Protein AF-A0A1Y3NBN4-F1 (afdb_monomer_lite)

Secondary structure (DSSP, 8-state):
-----------HHHHHHHHHHHHHHHHHHHHTGGGT---S-HHHHSTTSHHHHHHHHHHHS---TTPPPTTSHHHHHHHHHHHHHHHHHHS-----TTT--HHHHHTT-HHHHHHHHHHHHHHS--SSPPPTT-EEEEEEEEEETTEEEEEEEEEE----GGGGTT---

Structure (mmCIF, N/CA/C/O backbone):
data_AF-A0A1Y3NBN4-F1
#
_entry.id   AF-A0A1Y3NBN4-F1
#
loop_
_atom_site.group_PDB
_atom_site.id
_atom_site.type_symbol
_atom_site.label_atom_id
_atom_site.label_alt_id
_at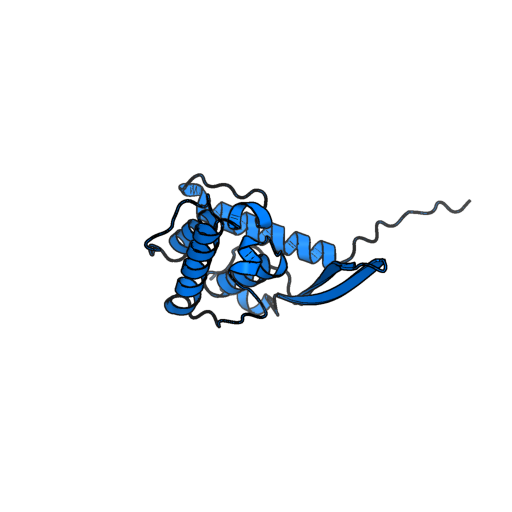om_site.label_comp_id
_atom_site.label_asym_id
_atom_site.label_entity_id
_atom_site.label_seq_id
_atom_site.pdbx_PDB_ins_code
_atom_site.Cartn_x
_atom_site.Cartn_y
_atom_site.Cartn_z
_atom_site.occupancy
_atom_site.B_iso_or_equiv
_atom_site.auth_seq_id
_atom_site.auth_comp_id
_atom_site.auth_asym_id
_atom_site.auth_atom_id
_atom_site.pdbx_PDB_model_num
ATOM 1 N N . MET A 1 1 ? -7.151 -43.659 -29.907 1.00 35.72 1 MET A N 1
ATOM 2 C CA . MET A 1 1 ? -7.583 -42.249 -29.974 1.00 35.72 1 MET A CA 1
ATOM 3 C C . MET A 1 1 ? -7.405 -41.701 -28.578 1.00 35.72 1 MET A C 1
ATOM 5 O O . MET A 1 1 ? -8.195 -42.037 -27.709 1.00 35.72 1 MET A O 1
ATOM 9 N N . ASP A 1 2 ? -6.292 -41.017 -28.342 1.00 34.38 2 ASP A N 1
ATOM 10 C CA . ASP A 1 2 ? -5.956 -40.499 -27.020 1.00 34.38 2 ASP A CA 1
ATOM 11 C C . ASP A 1 2 ? -6.606 -39.120 -26.876 1.00 34.38 2 ASP A C 1
ATOM 13 O O . ASP A 1 2 ? -6.303 -38.189 -27.628 1.00 34.38 2 ASP A O 1
ATOM 17 N N . LEU A 1 3 ? -7.603 -39.026 -25.998 1.00 38.62 3 LEU A N 1
ATOM 18 C CA . LEU A 1 3 ? -8.296 -37.781 -25.696 1.00 38.62 3 LEU A CA 1
ATOM 19 C C . LEU A 1 3 ? -7.370 -36.956 -24.808 1.00 38.62 3 LEU A C 1
ATOM 21 O O . LEU A 1 3 ? -7.358 -37.108 -23.590 1.00 38.62 3 LEU A O 1
ATOM 25 N N . GLY A 1 4 ? -6.583 -36.088 -25.444 1.00 37.00 4 GLY A N 1
ATOM 26 C CA . GLY A 1 4 ? -5.741 -35.106 -24.776 1.00 37.00 4 GLY A CA 1
ATOM 27 C C . GLY A 1 4 ? -6.574 -34.201 -23.874 1.00 37.00 4 GLY A C 1
ATOM 28 O O . GLY A 1 4 ? -7.103 -33.177 -24.311 1.00 37.00 4 GLY A O 1
ATOM 29 N N . VAL A 1 5 ? -6.660 -34.566 -22.596 1.00 44.66 5 VAL A N 1
ATOM 30 C CA . VAL A 1 5 ? -7.067 -33.663 -21.526 1.00 44.66 5 VAL A CA 1
ATOM 31 C C . VAL A 1 5 ? -6.014 -32.560 -21.495 1.00 44.66 5 VAL A C 1
ATOM 33 O O . VAL A 1 5 ? -4.901 -32.754 -21.005 1.00 44.66 5 VAL A O 1
ATOM 36 N N . LYS A 1 6 ? -6.342 -31.398 -22.070 1.00 42.72 6 LYS A N 1
ATOM 37 C CA . LYS A 1 6 ? -5.593 -30.157 -21.858 1.00 42.72 6 LYS A CA 1
ATOM 38 C C . LYS A 1 6 ? -5.709 -29.818 -20.375 1.00 42.72 6 LYS A C 1
ATOM 40 O O . LYS A 1 6 ? -6.620 -29.108 -19.966 1.00 42.72 6 LYS A O 1
ATOM 45 N N . GLY A 1 7 ? -4.816 -30.382 -19.567 1.00 38.03 7 GLY A N 1
ATOM 46 C CA . GLY A 1 7 ? -4.660 -29.999 -18.177 1.00 38.03 7 GLY A CA 1
ATOM 47 C C . GLY A 1 7 ? -4.309 -28.520 -18.140 1.00 38.03 7 GLY A C 1
ATOM 48 O O . GLY A 1 7 ? -3.238 -28.123 -18.602 1.00 38.03 7 GLY A O 1
ATOM 49 N N . THR A 1 8 ? -5.228 -27.701 -17.640 1.00 42.31 8 THR A N 1
ATOM 50 C CA . THR A 1 8 ? -4.999 -26.290 -17.343 1.00 42.31 8 THR A CA 1
ATOM 51 C C . THR A 1 8 ? -3.924 -26.231 -16.264 1.00 42.31 8 THR A C 1
ATOM 53 O O . THR A 1 8 ? -4.205 -26.325 -15.072 1.00 42.31 8 THR A O 1
ATOM 56 N N . ARG A 1 9 ? -2.657 -26.178 -16.677 1.00 43.97 9 ARG A N 1
ATOM 57 C CA . ARG A 1 9 ? -1.506 -26.066 -15.783 1.00 43.97 9 ARG A CA 1
ATOM 58 C C . ARG A 1 9 ? -1.416 -24.613 -15.325 1.00 43.97 9 ARG A C 1
ATOM 60 O O . ARG A 1 9 ? -0.508 -23.896 -15.726 1.00 43.97 9 ARG A O 1
ATOM 67 N N . THR A 1 10 ? -2.404 -24.162 -14.553 1.00 51.12 10 THR A N 1
ATOM 68 C CA . THR A 1 10 ? -2.359 -22.857 -13.891 1.00 51.12 10 THR A CA 1
ATOM 69 C C . THR A 1 10 ? -1.089 -22.832 -13.051 1.00 51.12 10 THR A C 1
ATOM 71 O O . THR A 1 10 ? -0.873 -23.710 -12.213 1.00 51.12 10 THR A O 1
ATOM 74 N N . ASN A 1 11 ? -0.197 -21.890 -13.342 1.00 76.00 11 ASN A N 1
ATOM 75 C CA . ASN A 1 11 ? 1.086 -21.786 -12.670 1.00 76.00 11 ASN A CA 1
ATOM 76 C C . ASN A 1 11 ? 0.824 -21.531 -11.178 1.00 76.00 11 ASN A C 1
ATOM 78 O O . ASN A 1 11 ? 0.133 -20.577 -10.831 1.00 76.00 11 ASN A O 1
ATOM 82 N N . ILE A 1 12 ? 1.354 -22.377 -10.288 1.00 75.88 12 ILE A N 1
ATOM 83 C CA . ILE A 1 12 ? 1.135 -22.270 -8.832 1.00 75.88 12 ILE A CA 1
ATOM 84 C C . ILE A 1 12 ? 1.452 -20.851 -8.333 1.00 75.88 12 ILE A C 1
ATOM 86 O O . ILE A 1 12 ? 0.741 -20.329 -7.477 1.00 75.88 12 ILE A O 1
ATOM 90 N N . LYS A 1 13 ? 2.453 -20.190 -8.930 1.00 77.00 13 LYS A N 1
ATOM 91 C CA . LYS A 1 13 ? 2.819 -18.807 -8.605 1.00 77.00 13 LYS A CA 1
ATOM 92 C C . LYS A 1 13 ? 1.739 -17.795 -8.993 1.00 77.00 13 LYS A C 1
ATOM 94 O O . LYS A 1 13 ? 1.479 -16.871 -8.233 1.00 77.00 13 LYS A O 1
ATOM 99 N N . GLU A 1 14 ? 1.090 -17.972 -10.143 1.00 78.00 14 GLU A N 1
ATOM 100 C CA . GLU A 1 14 ? -0.031 -17.121 -10.574 1.00 78.00 14 GLU A CA 1
ATOM 101 C C . GLU A 1 14 ? -1.245 -17.312 -9.662 1.00 78.00 14 GLU A C 1
ATOM 103 O O . GLU A 1 14 ? -1.897 -16.339 -9.290 1.00 78.00 14 GLU A O 1
ATOM 108 N N . TYR A 1 15 ? -1.514 -18.553 -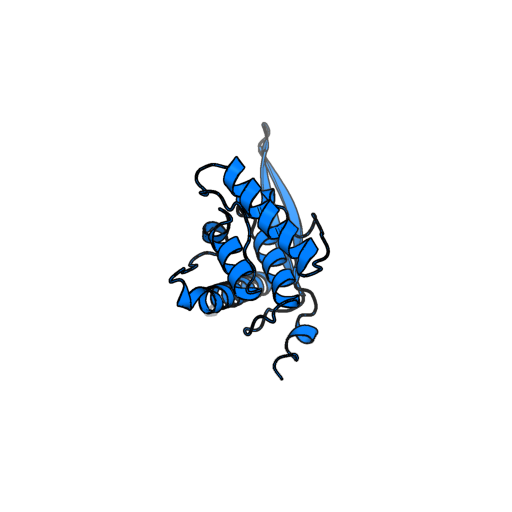9.243 1.00 85.19 15 TYR A N 1
ATOM 109 C CA . TYR A 1 15 ? -2.581 -18.841 -8.286 1.00 85.19 15 TYR A CA 1
ATOM 110 C C . TYR A 1 15 ? -2.315 -18.192 -6.924 1.00 85.19 15 TYR A C 1
ATOM 112 O O . TYR A 1 15 ? -3.203 -17.554 -6.364 1.00 85.19 15 TYR A O 1
ATOM 120 N N . GLN A 1 16 ? -1.092 -18.319 -6.405 1.00 87.12 16 GLN A N 1
ATOM 121 C CA . GLN A 1 16 ? -0.688 -17.702 -5.142 1.00 87.12 16 GLN A CA 1
ATOM 122 C C . GLN A 1 16 ? -0.770 -16.177 -5.204 1.00 87.12 16 GLN A C 1
ATOM 124 O O . GLN A 1 16 ? -1.332 -15.567 -4.303 1.00 87.12 16 GLN A O 1
ATOM 129 N N . LEU A 1 17 ? -0.290 -15.570 -6.291 1.00 88.31 17 LEU A N 1
ATOM 130 C CA . LEU A 1 17 ? -0.400 -14.131 -6.519 1.00 88.31 17 LEU A CA 1
ATOM 131 C C . LEU A 1 17 ? -1.862 -13.670 -6.520 1.00 88.31 17 LEU A C 1
ATOM 133 O O . LEU A 1 17 ? -2.216 -12.704 -5.843 1.00 88.31 17 LEU A O 1
ATOM 137 N N . HIS A 1 18 ? -2.718 -14.377 -7.260 1.00 89.81 18 HIS A N 1
ATOM 138 C CA . HIS A 1 18 ? -4.144 -14.081 -7.304 1.00 89.81 18 HIS A CA 1
ATOM 139 C C . HIS A 1 18 ? -4.795 -14.230 -5.923 1.00 89.81 18 HIS A C 1
ATOM 141 O O . HIS A 1 18 ? -5.589 -13.379 -5.524 1.00 89.81 18 HIS A O 1
ATOM 147 N N . ALA A 1 19 ? -4.434 -15.271 -5.171 1.00 90.00 19 ALA A N 1
ATOM 148 C CA . ALA A 1 19 ? -4.920 -15.485 -3.815 1.00 90.00 19 ALA A CA 1
ATOM 149 C C . ALA A 1 19 ? -4.483 -14.357 -2.864 1.00 90.00 19 ALA A C 1
ATOM 151 O O . ALA A 1 19 ? -5.339 -13.807 -2.175 1.00 90.00 19 ALA A O 1
ATOM 152 N N . SER A 1 20 ? -3.209 -13.941 -2.883 1.00 91.75 20 SER A N 1
ATOM 153 C CA . SER A 1 20 ? -2.716 -12.797 -2.100 1.00 91.75 20 SER A CA 1
ATOM 154 C C . SER A 1 20 ? -3.481 -11.518 -2.436 1.00 91.75 20 SER A C 1
ATOM 156 O O . SER A 1 20 ? -4.003 -10.855 -1.543 1.00 91.75 20 SER A O 1
ATOM 158 N N . SER A 1 21 ? -3.617 -11.198 -3.727 1.00 93.88 21 SER A N 1
ATOM 159 C CA . SER A 1 21 ? -4.364 -10.021 -4.180 1.00 93.88 21 SER A CA 1
ATOM 160 C C . SER A 1 21 ? -5.823 -10.057 -3.716 1.00 93.88 21 SER A C 1
ATOM 162 O O . SER A 1 21 ? -6.338 -9.056 -3.217 1.00 93.88 21 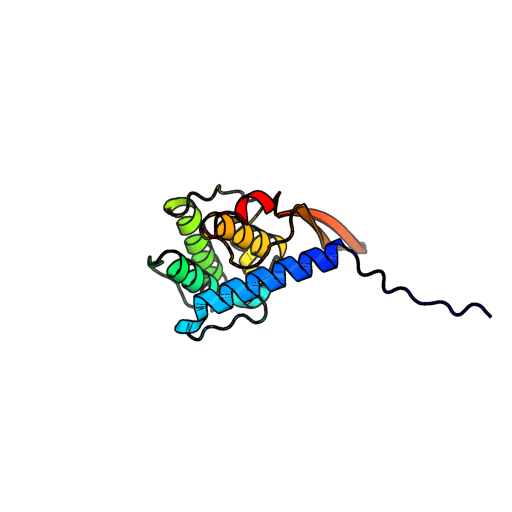SER A O 1
ATOM 164 N N . LYS A 1 22 ? -6.481 -11.217 -3.807 1.00 93.94 22 LYS A N 1
ATOM 165 C CA . LYS A 1 22 ? -7.872 -11.394 -3.381 1.00 93.94 22 LYS A CA 1
ATOM 166 C C . LYS A 1 22 ? -8.044 -11.216 -1.872 1.00 93.94 22 LYS A C 1
ATOM 168 O O . LYS A 1 22 ? -8.957 -10.498 -1.467 1.00 93.94 22 LYS A O 1
ATOM 173 N N . SER A 1 23 ? -7.191 -11.840 -1.058 1.00 93.94 23 SER A N 1
ATOM 174 C CA . SER A 1 23 ? -7.242 -11.713 0.405 1.00 93.94 23 SER A CA 1
ATOM 175 C C . SER A 1 23 ? -7.031 -10.262 0.836 1.00 93.94 23 SER A C 1
ATOM 177 O O . SER A 1 23 ? -7.839 -9.728 1.591 1.00 93.94 23 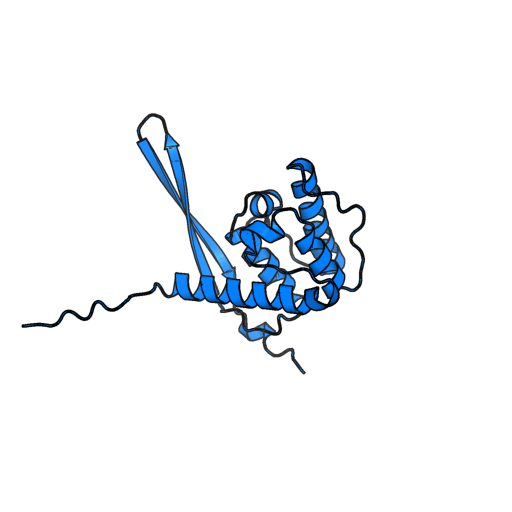SER A O 1
ATOM 179 N N . LEU A 1 24 ? -6.022 -9.583 0.283 1.00 95.88 24 LEU A N 1
ATOM 180 C CA . LEU A 1 24 ? -5.733 -8.184 0.610 1.00 95.88 24 LEU A CA 1
ATOM 181 C C . LEU A 1 24 ? -6.844 -7.233 0.140 1.00 95.88 24 LEU A C 1
ATOM 183 O O . LEU A 1 24 ? -7.257 -6.354 0.889 1.00 95.88 24 LEU A O 1
ATOM 187 N N . THR A 1 25 ? -7.396 -7.441 -1.060 1.00 97.06 25 THR A N 1
ATOM 188 C CA . THR A 1 25 ? -8.547 -6.657 -1.551 1.00 97.06 25 THR A CA 1
ATOM 189 C C . THR A 1 25 ? -9.751 -6.800 -0.620 1.00 97.06 25 THR A C 1
ATOM 191 O O . THR A 1 25 ? -10.409 -5.817 -0.279 1.00 97.06 25 THR A O 1
ATOM 194 N N . ALA A 1 26 ? -10.054 -8.028 -0.197 1.00 95.88 26 ALA A N 1
ATOM 195 C CA . ALA A 1 26 ? -11.169 -8.287 0.702 1.00 95.88 26 ALA A CA 1
ATOM 196 C C . ALA A 1 26 ? -10.935 -7.683 2.094 1.00 95.88 26 ALA A C 1
ATOM 198 O O . ALA A 1 26 ? -11.870 -7.117 2.656 1.00 95.88 26 ALA A O 1
ATOM 199 N N . TRP A 1 27 ? -9.704 -7.727 2.610 1.00 95.88 27 TRP A N 1
ATOM 200 C CA . TRP A 1 27 ? -9.345 -7.076 3.869 1.00 95.88 27 TRP A CA 1
ATOM 201 C C . TRP A 1 27 ? -9.564 -5.562 3.816 1.00 95.88 27 TRP A C 1
ATOM 203 O O . TRP A 1 27 ? -10.276 -5.025 4.661 1.00 95.88 27 TRP A O 1
ATOM 213 N N . ILE A 1 28 ? -9.059 -4.883 2.780 1.00 97.25 28 ILE A N 1
ATOM 214 C CA . ILE A 1 28 ? -9.261 -3.436 2.609 1.00 97.25 28 ILE A CA 1
ATOM 215 C C . ILE A 1 28 ? -10.754 -3.095 2.546 1.00 97.25 28 ILE A C 1
ATOM 217 O O . ILE A 1 28 ? -11.207 -2.181 3.231 1.00 97.25 28 ILE A O 1
ATOM 221 N N . ASN A 1 29 ? -11.537 -3.855 1.776 1.00 97.44 29 ASN A N 1
ATOM 222 C CA . ASN A 1 29 ? -12.980 -3.635 1.661 1.00 97.44 29 ASN A CA 1
ATOM 223 C C . ASN A 1 29 ? -13.738 -3.859 2.977 1.00 97.44 29 ASN A C 1
ATOM 225 O O . ASN A 1 29 ? -14.686 -3.130 3.259 1.00 97.44 29 ASN A O 1
ATOM 229 N N . GLN A 1 30 ? -13.343 -4.846 3.786 1.00 95.56 30 GLN A N 1
ATOM 230 C CA . GLN A 1 30 ? -13.937 -5.068 5.109 1.00 95.56 30 GLN A CA 1
ATOM 231 C C . GLN A 1 30 ? -13.624 -3.906 6.053 1.00 95.56 30 GLN A C 1
ATOM 233 O O . GLN A 1 30 ? -14.523 -3.397 6.721 1.00 95.56 30 GLN A O 1
ATOM 238 N N . THR A 1 31 ? -12.374 -3.445 6.056 1.00 96.06 31 THR A N 1
ATOM 239 C CA . THR A 1 31 ? -11.939 -2.302 6.863 1.00 96.06 31 THR A CA 1
ATOM 240 C C . THR A 1 31 ? -12.675 -1.025 6.462 1.00 96.06 31 THR A C 1
ATOM 242 O O . THR A 1 31 ? -13.156 -0.294 7.325 1.00 96.06 31 THR A O 1
ATOM 245 N N . LEU A 1 32 ? -12.831 -0.778 5.159 1.00 96.81 32 LEU A N 1
ATOM 246 C CA . LEU A 1 32 ? -13.414 0.453 4.621 1.00 96.81 32 LEU A CA 1
ATOM 247 C C . LEU A 1 32 ? -14.942 0.431 4.439 1.00 96.81 32 LEU A C 1
ATOM 249 O O . LEU A 1 32 ? -15.529 1.373 3.892 1.00 96.81 32 LEU A O 1
ATOM 253 N N . GLN A 1 33 ? -15.613 -0.626 4.905 1.00 94.88 33 GLN A N 1
ATOM 254 C CA . GLN A 1 33 ? -17.043 -0.830 4.674 1.00 94.88 33 GLN A CA 1
ATOM 255 C C . GLN A 1 33 ? -17.896 0.344 5.187 1.00 94.88 33 GLN A C 1
ATOM 257 O O . GLN A 1 33 ? -18.871 0.732 4.541 1.00 94.88 33 GLN A O 1
ATOM 262 N N . LYS A 1 34 ? -17.530 0.929 6.336 1.00 94.38 34 LYS A N 1
ATOM 263 C CA . LYS A 1 34 ? -18.278 2.033 6.966 1.00 94.38 34 LYS A CA 1
ATOM 264 C C . LYS A 1 34 ? -18.111 3.366 6.234 1.00 94.38 34 LYS A C 1
ATOM 266 O O . LYS A 1 34 ? -18.968 4.233 6.362 1.00 94.38 34 LYS A O 1
ATOM 271 N N . GLN A 1 35 ? -17.029 3.532 5.476 1.00 95.00 35 GLN A N 1
ATOM 272 C CA . GLN A 1 35 ? -16.740 4.728 4.685 1.00 95.00 35 GLN A CA 1
ATOM 273 C C . GLN A 1 35 ? -17.332 4.650 3.270 1.00 95.00 35 GLN A C 1
ATOM 275 O O . GLN A 1 35 ? -17.185 5.596 2.501 1.00 95.00 35 GLN A O 1
ATOM 280 N N . HIS A 1 36 ? -17.994 3.541 2.913 1.00 94.06 36 HIS A N 1
ATOM 281 C CA . HIS A 1 36 ? -18.536 3.287 1.573 1.00 94.06 36 HIS A CA 1
ATOM 282 C C . HIS A 1 36 ? -17.486 3.374 0.448 1.00 94.06 36 HIS A C 1
ATOM 284 O O . HIS A 1 36 ? -17.825 3.641 -0.706 1.00 94.06 36 HIS A O 1
ATOM 290 N N . LEU A 1 37 ? -16.214 3.124 0.772 1.00 95.94 37 LEU A N 1
ATOM 291 C CA . LEU A 1 37 ? -15.143 2.990 -0.210 1.00 95.94 37 LEU A CA 1
ATOM 292 C C . LEU A 1 37 ? -15.040 1.525 -0.636 1.00 95.94 37 LEU A C 1
ATOM 294 O O . LEU A 1 37 ? -15.061 0.625 0.202 1.00 95.94 37 LEU A O 1
ATOM 298 N N . VAL A 1 38 ? -14.937 1.290 -1.945 1.00 95.56 38 VAL A N 1
ATOM 299 C CA . VAL A 1 38 ? -14.860 -0.056 -2.521 1.00 95.56 38 VAL A CA 1
ATOM 300 C C . VAL A 1 38 ? -13.665 -0.140 -3.455 1.00 95.56 38 VAL A C 1
ATOM 302 O O . VAL A 1 38 ? -13.602 0.570 -4.457 1.00 95.56 38 VAL A O 1
ATOM 305 N N . VAL A 1 39 ? -12.761 -1.062 -3.145 1.00 97.69 39 VAL A N 1
ATOM 306 C CA . VAL A 1 39 ? -11.634 -1.457 -3.982 1.00 97.69 39 VAL A CA 1
ATOM 307 C C . VAL A 1 39 ? -12.042 -2.639 -4.851 1.00 97.69 39 VAL A C 1
ATOM 309 O O . VAL A 1 39 ? -12.469 -3.686 -4.357 1.00 97.69 39 VAL A O 1
ATOM 312 N N . ARG A 1 40 ? -11.908 -2.464 -6.162 1.00 95.81 40 ARG A N 1
ATOM 313 C CA . ARG A 1 40 ? -12.120 -3.497 -7.183 1.00 95.81 40 ARG A CA 1
ATOM 314 C C . ARG A 1 40 ? -10.799 -4.010 -7.731 1.00 95.81 40 ARG A C 1
ATOM 316 O O . ARG A 1 40 ? -10.686 -5.201 -8.004 1.00 95.81 40 ARG A O 1
ATOM 323 N N . ASP A 1 41 ? -9.824 -3.122 -7.865 1.00 96.00 41 ASP A N 1
ATOM 324 C CA . ASP A 1 41 ? -8.480 -3.446 -8.308 1.00 96.00 41 ASP A CA 1
ATOM 325 C C . ASP A 1 41 ? -7.469 -2.674 -7.458 1.00 96.00 41 ASP A C 1
ATOM 327 O O . ASP A 1 41 ? -7.254 -1.480 -7.658 1.00 96.00 41 ASP A O 1
ATOM 331 N N . ILE A 1 42 ? -6.825 -3.368 -6.516 1.00 96.56 42 ILE A N 1
ATOM 332 C CA . ILE A 1 42 ? -5.828 -2.773 -5.611 1.00 96.56 42 ILE A CA 1
ATOM 333 C C . ILE A 1 42 ? -4.689 -2.073 -6.358 1.00 96.56 42 ILE A C 1
ATOM 335 O O . ILE A 1 42 ? -4.115 -1.125 -5.830 1.00 96.56 42 ILE A O 1
ATOM 339 N N . VAL A 1 43 ? -4.364 -2.506 -7.579 1.00 96.44 43 VAL A N 1
ATOM 340 C CA . VAL A 1 43 ? -3.274 -1.921 -8.358 1.00 96.44 43 VAL A CA 1
ATOM 341 C C . VAL A 1 43 ? -3.650 -0.527 -8.852 1.00 96.44 43 VAL A C 1
ATOM 343 O O . VAL A 1 43 ? -2.810 0.367 -8.877 1.00 96.44 43 VAL A O 1
ATOM 346 N N . PHE A 1 44 ? -4.912 -0.313 -9.221 1.00 97.19 44 PHE A N 1
ATOM 347 C CA . PHE A 1 44 ? -5.385 0.970 -9.740 1.00 97.19 44 PHE A CA 1
ATOM 348 C C . PHE A 1 44 ? -5.977 1.860 -8.651 1.00 97.19 44 PHE A C 1
ATOM 350 O O . PHE A 1 44 ? -5.681 3.053 -8.621 1.00 97.19 44 PHE A O 1
ATOM 357 N N . ASP A 1 45 ? -6.781 1.285 -7.763 1.00 98.19 45 ASP A N 1
ATOM 358 C CA . ASP A 1 45 ? -7.567 2.018 -6.773 1.00 98.19 45 ASP A CA 1
ATOM 359 C C . ASP A 1 45 ? -6.695 2.570 -5.631 1.00 98.19 45 ASP A C 1
ATOM 361 O O . ASP A 1 45 ? -7.061 3.559 -5.005 1.00 98.19 45 ASP A O 1
ATOM 365 N N . LEU A 1 46 ? -5.523 1.977 -5.364 1.00 98.25 46 LEU A N 1
ATOM 366 C CA . LEU A 1 46 ? -4.596 2.473 -4.334 1.00 98.25 46 LEU A CA 1
ATOM 367 C C . LEU A 1 46 ? -3.545 3.451 -4.873 1.00 98.25 46 LEU A C 1
ATOM 369 O O . LEU A 1 46 ? -2.902 4.147 -4.088 1.00 98.25 46 LEU A O 1
ATOM 373 N N . ALA A 1 47 ? -3.363 3.523 -6.194 1.00 97.88 47 ALA A N 1
ATOM 374 C CA . ALA A 1 47 ? -2.241 4.225 -6.821 1.00 97.88 47 ALA A CA 1
ATOM 375 C C . ALA A 1 47 ? -2.265 5.752 -6.631 1.00 97.88 47 ALA A C 1
ATOM 377 O O . ALA A 1 47 ? -1.253 6.416 -6.848 1.00 97.88 47 ALA A O 1
ATOM 378 N N . ASP A 1 48 ? -3.404 6.335 -6.248 1.00 97.31 48 ASP A N 1
ATOM 379 C CA . ASP A 1 48 ? -3.517 7.770 -5.971 1.00 97.31 48 ASP A CA 1
ATOM 380 C C . ASP A 1 48 ? -3.262 8.150 -4.497 1.00 97.31 48 ASP A C 1
ATOM 382 O O . ASP A 1 48 ? -3.139 9.333 -4.157 1.00 97.31 48 ASP A O 1
ATOM 386 N N . GLY A 1 49 ? -3.157 7.135 -3.635 1.00 98.00 49 GLY A N 1
ATOM 387 C CA . GLY A 1 49 ? -2.895 7.234 -2.206 1.00 98.00 49 GLY A CA 1
ATOM 388 C C . GLY A 1 49 ? -4.069 7.653 -1.328 1.00 98.00 49 GLY A C 1
ATOM 389 O O . GLY A 1 49 ? -3.910 7.647 -0.113 1.00 98.00 49 GLY A O 1
ATOM 390 N N . GLN A 1 50 ? -5.242 7.974 -1.877 1.00 98.25 50 GLN A N 1
ATOM 391 C CA . GLN A 1 50 ? -6.381 8.418 -1.064 1.00 98.25 50 GLN A CA 1
ATOM 392 C C . GLN A 1 50 ? -7.061 7.244 -0.356 1.00 98.25 50 GLN A C 1
ATOM 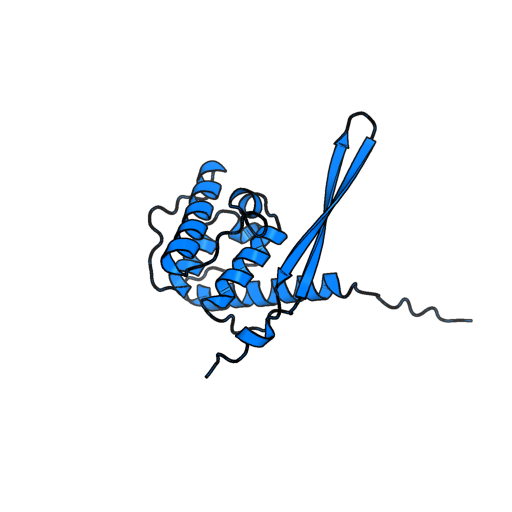394 O O . GLN A 1 50 ? -7.288 7.292 0.852 1.00 98.25 50 GLN A O 1
ATOM 399 N N . ILE A 1 51 ? -7.340 6.161 -1.089 1.00 98.19 51 ILE A N 1
ATOM 400 C CA . ILE A 1 51 ? -7.926 4.948 -0.497 1.00 98.19 51 ILE A CA 1
ATOM 401 C C . ILE A 1 51 ? -6.927 4.281 0.454 1.00 98.19 51 ILE A C 1
ATOM 403 O O . ILE A 1 51 ? -7.316 3.834 1.530 1.00 98.19 51 ILE A O 1
ATOM 407 N N . LEU A 1 52 ? -5.638 4.265 0.094 1.00 98.38 52 LEU A N 1
ATOM 408 C CA . LEU A 1 52 ? -4.587 3.735 0.962 1.00 98.38 52 LEU A CA 1
ATOM 409 C C . LEU A 1 52 ? -4.485 4.521 2.275 1.00 98.38 52 LEU A C 1
ATOM 411 O O . LEU A 1 52 ? -4.391 3.912 3.338 1.00 98.38 52 LEU A O 1
ATOM 415 N N . ALA A 1 53 ? -4.562 5.854 2.216 1.00 98.38 53 ALA A N 1
ATOM 416 C CA . ALA A 1 53 ? -4.586 6.679 3.415 1.00 98.38 53 ALA A CA 1
ATOM 417 C C . ALA A 1 53 ? -5.810 6.361 4.280 1.00 98.38 53 ALA A C 1
ATOM 419 O O . ALA A 1 53 ? -5.649 6.025 5.447 1.00 98.38 53 ALA A O 1
ATOM 420 N N . ALA A 1 54 ? -7.018 6.366 3.704 1.00 98.12 54 ALA A N 1
ATOM 421 C CA . ALA A 1 54 ? -8.245 6.041 4.436 1.00 98.12 54 ALA A CA 1
ATOM 422 C C . ALA A 1 54 ? -8.189 4.651 5.092 1.00 98.12 54 ALA A C 1
ATOM 424 O O . ALA A 1 54 ? -8.701 4.454 6.196 1.00 98.12 54 ALA A O 1
ATOM 425 N N . PHE A 1 55 ? -7.563 3.687 4.416 1.00 98.00 55 PHE A N 1
ATOM 426 C CA . PHE A 1 55 ? -7.344 2.348 4.942 1.00 98.00 55 PHE A CA 1
ATOM 427 C C . PHE A 1 55 ? -6.447 2.372 6.182 1.00 98.00 55 PHE A C 1
ATOM 429 O O . PHE A 1 55 ? -6.865 1.876 7.227 1.00 98.00 55 PHE A O 1
ATOM 436 N N . ILE A 1 56 ? -5.275 3.010 6.098 1.00 97.50 56 ILE A N 1
ATOM 437 C CA . ILE A 1 56 ? -4.353 3.153 7.234 1.00 97.50 56 ILE A CA 1
ATOM 438 C C . ILE A 1 56 ? -5.030 3.902 8.387 1.00 97.50 56 ILE A C 1
ATOM 440 O O . ILE A 1 56 ? -4.992 3.413 9.509 1.00 97.50 56 ILE A O 1
ATOM 444 N N . GLU A 1 57 ? -5.725 5.012 8.121 1.00 97.25 57 GLU A N 1
ATOM 445 C CA . GLU A 1 57 ? -6.442 5.764 9.162 1.00 97.25 57 GLU A CA 1
ATOM 446 C C . GLU A 1 57 ? -7.492 4.916 9.888 1.00 97.25 57 GLU A C 1
ATOM 448 O O . GLU A 1 57 ? -7.714 5.048 11.092 1.00 97.25 57 GLU A O 1
ATOM 453 N N . THR A 1 58 ? -8.171 4.037 9.148 1.00 96.19 58 THR A N 1
ATOM 454 C CA . THR A 1 58 ? -9.201 3.169 9.721 1.00 96.19 58 THR A CA 1
ATOM 455 C C . THR A 1 58 ? -8.588 2.037 10.540 1.00 96.19 58 THR A C 1
ATOM 457 O O . THR A 1 58 ? -9.154 1.687 11.573 1.00 96.19 58 THR A O 1
ATOM 460 N N . LEU A 1 59 ? -7.444 1.492 10.109 1.00 93.75 59 LEU A N 1
ATOM 461 C CA . LEU A 1 59 ? -6.705 0.470 10.854 1.00 93.75 59 LEU A CA 1
ATOM 462 C C . LEU A 1 59 ? -6.151 0.998 12.179 1.00 93.75 59 LEU A C 1
ATOM 464 O O . LEU A 1 59 ? -6.139 0.272 13.167 1.00 93.75 59 LEU A O 1
ATOM 468 N N . THR A 1 60 ? -5.664 2.236 12.189 1.00 94.31 60 THR A N 1
ATOM 469 C CA . THR A 1 60 ? -4.897 2.793 13.314 1.00 94.31 60 THR A CA 1
ATOM 470 C C . THR A 1 60 ? -5.737 3.686 14.213 1.00 94.31 60 THR A C 1
ATOM 472 O O . THR A 1 60 ? -5.320 4.015 15.318 1.00 94.31 60 THR A O 1
ATOM 475 N N . HIS A 1 61 ? -6.925 4.082 13.747 1.00 94.81 61 HIS A N 1
ATOM 476 C CA . HIS A 1 61 ? -7.759 5.107 14.371 1.00 94.81 61 HIS A CA 1
ATOM 477 C C . HIS A 1 61 ? -7.052 6.470 14.513 1.00 94.81 61 HIS A C 1
ATOM 479 O O . HIS A 1 61 ? -7.478 7.312 15.305 1.00 94.81 61 HIS A O 1
ATOM 485 N N . GLU A 1 62 ? -6.014 6.713 13.709 1.00 95.56 62 GLU A N 1
ATOM 486 C CA . GLU A 1 62 ? -5.265 7.968 13.642 1.00 95.56 62 GLU A CA 1
ATOM 487 C C . GLU A 1 62 ? -5.430 8.627 12.269 1.00 95.56 62 GLU A C 1
ATOM 489 O O . GLU A 1 62 ? -5.648 7.960 11.262 1.00 95.56 62 GLU A O 1
ATOM 494 N N . LYS A 1 63 ? -5.332 9.958 12.212 1.00 94.75 63 LYS A N 1
ATOM 495 C CA . LYS A 1 63 ? -5.477 10.716 10.965 1.00 94.75 63 LYS A CA 1
ATOM 496 C C . LYS A 1 63 ? -4.139 10.935 10.266 1.00 94.75 63 LYS A C 1
ATOM 498 O O . LYS A 1 63 ? -3.153 11.297 10.902 1.00 94.75 63 LYS A O 1
ATOM 503 N N . LEU A 1 64 ? -4.134 10.772 8.944 1.00 96.00 64 LEU A N 1
ATOM 504 C CA . LEU A 1 64 ? -3.047 11.188 8.066 1.00 96.00 64 LEU A CA 1
ATOM 505 C C . LEU A 1 64 ? -3.319 12.630 7.627 1.00 96.00 64 LEU A C 1
ATOM 507 O O . LEU A 1 64 ? -4.240 12.905 6.859 1.00 96.00 64 LEU A O 1
ATOM 511 N N . GLU A 1 65 ? -2.524 13.568 8.132 1.00 90.94 65 GLU A N 1
ATOM 512 C CA . GLU A 1 65 ? -2.664 14.982 7.781 1.00 90.94 65 GLU A CA 1
ATOM 513 C C . GLU A 1 65 ? -2.248 15.251 6.322 1.00 90.94 65 GLU A C 1
ATOM 515 O O . GLU A 1 65 ? -1.368 14.591 5.763 1.00 90.94 65 GLU A O 1
ATOM 520 N N . ASP A 1 66 ? -2.873 16.255 5.700 1.00 93.88 66 ASP A N 1
ATOM 521 C CA . ASP A 1 66 ? -2.531 16.772 4.367 1.00 93.88 66 ASP A CA 1
ATOM 522 C C . ASP A 1 66 ? -2.592 15.763 3.203 1.00 93.88 66 ASP A C 1
ATOM 524 O O . ASP A 1 66 ? -1.797 15.838 2.258 1.00 93.88 66 ASP A O 1
ATOM 528 N N . ILE A 1 67 ? -3.548 14.831 3.221 1.00 97.69 67 ILE A N 1
ATOM 529 C CA . ILE A 1 67 ? -3.855 14.022 2.033 1.00 97.69 67 ILE A CA 1
ATOM 530 C C . ILE A 1 67 ? -4.480 14.909 0.948 1.00 97.69 67 ILE A C 1
ATOM 532 O O . ILE A 1 67 ? -5.496 15.574 1.153 1.00 97.69 67 ILE A O 1
ATOM 536 N N . LEU A 1 68 ? -3.850 14.924 -0.227 1.00 98.06 68 LEU A N 1
ATOM 537 C CA . LEU A 1 68 ? -4.205 15.777 -1.359 1.00 98.06 68 LEU A CA 1
ATOM 538 C C . LEU A 1 68 ? -5.107 15.041 -2.363 1.00 98.06 68 LEU A C 1
ATOM 540 O O . LEU A 1 68 ? -5.040 13.816 -2.471 1.00 98.06 68 LEU A O 1
ATOM 544 N N . PRO A 1 69 ? -5.865 15.763 -3.208 1.00 97.31 69 PRO A N 1
ATOM 545 C CA . PRO A 1 69 ? -6.531 15.149 -4.353 1.00 97.31 69 PRO A CA 1
ATOM 546 C C . PRO A 1 69 ? -5.520 14.476 -5.297 1.00 97.31 69 PRO A C 1
ATOM 548 O O . PRO A 1 69 ? -4.553 15.113 -5.735 1.00 97.31 69 PRO A O 1
ATOM 551 N N . GLY A 1 70 ? -5.772 13.216 -5.666 1.00 94.44 70 GLY A N 1
ATOM 552 C CA . GLY A 1 70 ? -4.919 12.370 -6.517 1.00 94.44 70 GLY A CA 1
ATOM 553 C C . GLY A 1 70 ? -4.808 12.772 -7.999 1.00 94.44 70 GLY A C 1
ATOM 554 O O . GLY A 1 70 ? -4.420 11.962 -8.840 1.00 94.44 70 GLY A O 1
ATOM 555 N N . SER A 1 71 ? -5.152 14.014 -8.349 1.00 94.19 71 SER A N 1
ATOM 556 C CA . SER A 1 71 ? -5.282 14.494 -9.733 1.00 94.19 71 SER A CA 1
ATOM 557 C C . SER A 1 71 ? -3.952 14.692 -10.465 1.00 94.19 71 SER A C 1
ATOM 559 O O . SER A 1 71 ? -3.929 14.732 -11.692 1.00 94.19 71 SER A O 1
ATOM 561 N N . THR A 1 72 ? -2.842 14.848 -9.738 1.00 97.94 72 THR A N 1
ATOM 562 C CA . THR A 1 72 ? -1.506 15.043 -10.323 1.00 97.94 72 THR A CA 1
ATOM 563 C C . THR A 1 72 ? -0.534 14.011 -9.786 1.00 97.94 72 THR A C 1
ATOM 565 O O . THR A 1 72 ? -0.641 13.600 -8.634 1.00 97.94 72 THR A O 1
ATOM 568 N N . GLU A 1 73 ? 0.457 13.637 -10.589 1.00 97.56 73 GLU A N 1
ATOM 569 C CA . GLU A 1 73 ? 1.464 12.658 -10.173 1.00 97.56 73 GLU A CA 1
ATOM 570 C C . GLU A 1 73 ? 2.217 13.089 -8.911 1.00 97.56 73 GLU A C 1
ATOM 572 O O . GLU A 1 73 ? 2.408 12.296 -7.993 1.00 97.56 73 GLU A O 1
ATOM 577 N N . LYS A 1 74 ? 2.548 14.383 -8.812 1.00 98.25 74 LYS A N 1
ATOM 578 C CA . LYS A 1 74 ? 3.165 14.964 -7.616 1.00 98.25 74 LYS A CA 1
ATOM 579 C C . LYS A 1 74 ? 2.305 14.737 -6.370 1.00 98.25 74 LYS A C 1
ATOM 581 O O . LYS A 1 74 ? 2.846 14.369 -5.331 1.00 98.25 74 LYS A O 1
ATOM 586 N N . ASN A 1 75 ? 0.990 14.940 -6.466 1.00 98.50 75 ASN A N 1
ATOM 587 C CA . ASN A 1 75 ? 0.089 14.723 -5.335 1.00 98.50 75 ASN A CA 1
ATOM 588 C C . ASN A 1 75 ? 0.012 13.245 -4.958 1.00 98.50 75 ASN A C 1
ATOM 590 O O . ASN A 1 75 ? 0.116 12.937 -3.777 1.00 98.50 75 ASN A O 1
ATOM 594 N N . LYS A 1 76 ? -0.091 12.337 -5.936 1.00 98.62 76 LYS A N 1
ATOM 595 C CA . LYS A 1 76 ? -0.113 10.891 -5.667 1.00 98.62 76 LYS A CA 1
ATOM 596 C C . LYS A 1 76 ? 1.156 10.443 -4.946 1.00 98.62 76 LYS A C 1
ATOM 598 O O . LYS A 1 76 ? 1.076 9.832 -3.889 1.00 98.62 76 LYS A O 1
ATOM 603 N N . ILE A 1 77 ? 2.329 10.835 -5.452 1.00 98.56 77 ILE A N 1
ATOM 604 C CA . ILE A 1 77 ? 3.619 10.535 -4.812 1.00 98.56 77 ILE A CA 1
ATOM 605 C C . ILE A 1 77 ? 3.671 11.117 -3.397 1.00 98.56 77 ILE A C 1
ATOM 607 O O . ILE A 1 77 ? 4.143 10.462 -2.471 1.00 98.56 77 ILE A O 1
ATOM 611 N N . SER A 1 78 ? 3.166 12.336 -3.203 1.00 98.44 78 SER A N 1
ATOM 612 C CA . SER A 1 78 ? 3.114 12.973 -1.887 1.00 98.44 78 SER A CA 1
ATOM 613 C C . SER A 1 78 ? 2.180 12.234 -0.916 1.00 98.44 78 SER A C 1
ATOM 615 O O . SER A 1 78 ? 2.548 12.040 0.240 1.00 98.44 78 SER A O 1
ATOM 617 N N . ASN A 1 79 ? 1.017 11.766 -1.374 1.00 98.69 79 ASN A N 1
ATOM 618 C CA . ASN A 1 79 ? 0.076 10.973 -0.578 1.00 98.69 79 ASN A CA 1
ATOM 619 C C . ASN A 1 79 ? 0.666 9.617 -0.182 1.00 98.69 79 ASN A C 1
ATOM 621 O O . ASN A 1 79 ? 0.611 9.238 0.987 1.00 98.69 79 ASN A O 1
ATOM 625 N N . ILE A 1 80 ? 1.272 8.898 -1.132 1.00 98.50 80 ILE A N 1
ATOM 626 C CA . ILE A 1 80 ? 1.881 7.597 -0.844 1.00 98.50 80 ILE A CA 1
ATOM 627 C C . ILE A 1 80 ? 3.075 7.745 0.100 1.00 98.50 80 ILE A C 1
ATOM 629 O O . ILE A 1 80 ? 3.206 6.961 1.036 1.00 98.50 80 ILE A O 1
ATOM 633 N N . ASN A 1 81 ? 3.910 8.774 -0.074 1.00 98.00 81 ASN A N 1
ATOM 634 C CA . ASN A 1 81 ? 5.002 9.040 0.864 1.00 98.00 81 ASN A CA 1
ATOM 635 C C . ASN A 1 81 ? 4.494 9.311 2.284 1.00 98.00 81 ASN A C 1
ATOM 637 O O . ASN A 1 81 ? 5.124 8.858 3.231 1.00 98.00 81 ASN A O 1
ATOM 641 N N . ARG A 1 82 ? 3.349 9.988 2.449 1.00 98.19 82 ARG A N 1
ATOM 642 C CA . ARG A 1 82 ? 2.721 10.148 3.771 1.00 98.19 82 ARG A CA 1
ATOM 643 C C . ARG A 1 82 ? 2.266 8.816 4.356 1.00 98.19 82 ARG A C 1
ATOM 645 O O . ARG A 1 82 ? 2.553 8.554 5.515 1.00 98.19 82 ARG A O 1
ATOM 652 N N . CYS A 1 83 ? 1.624 7.964 3.555 1.00 98.25 83 CYS A N 1
ATOM 653 C CA . CYS A 1 83 ? 1.215 6.622 3.981 1.00 98.25 83 CYS A CA 1
ATOM 654 C C . CYS A 1 83 ? 2.419 5.787 4.446 1.00 98.25 83 CYS A C 1
ATOM 656 O O . CYS A 1 83 ? 2.386 5.189 5.517 1.00 98.25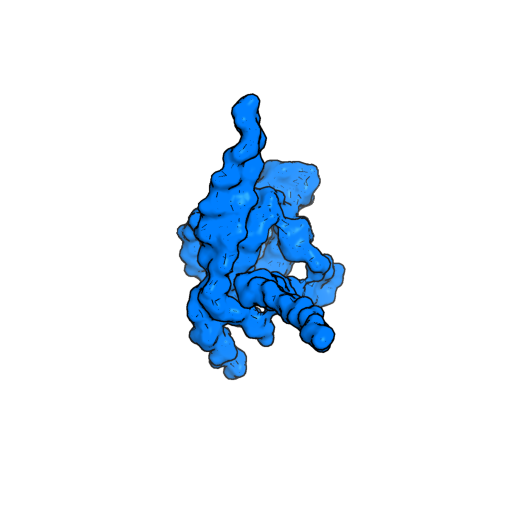 83 CYS A O 1
ATOM 658 N N . ILE A 1 84 ? 3.498 5.793 3.658 1.00 97.31 84 ILE A N 1
ATOM 659 C CA . ILE A 1 84 ? 4.759 5.117 3.980 1.00 97.31 84 ILE A CA 1
ATOM 660 C C . ILE A 1 84 ? 5.375 5.687 5.258 1.00 97.31 84 ILE A C 1
ATOM 662 O O . ILE A 1 84 ? 5.749 4.924 6.142 1.00 97.31 84 ILE A O 1
ATOM 666 N N . GLN A 1 85 ? 5.491 7.013 5.362 1.00 96.69 85 GLN A N 1
ATOM 667 C CA . GLN A 1 85 ? 6.113 7.662 6.513 1.00 96.69 85 GLN A CA 1
ATOM 668 C C . GLN A 1 85 ? 5.332 7.362 7.792 1.00 96.69 85 GLN A C 1
ATOM 670 O O . GLN A 1 85 ? 5.925 6.992 8.797 1.00 96.69 85 GLN A O 1
ATOM 675 N N . PHE A 1 86 ? 4.001 7.428 7.726 1.00 96.94 86 PHE A N 1
ATOM 676 C CA . PHE A 1 86 ? 3.134 7.041 8.829 1.00 96.94 86 PHE A CA 1
ATOM 677 C C . PHE A 1 86 ? 3.370 5.583 9.231 1.00 96.94 86 PHE A C 1
ATOM 679 O O . PHE A 1 86 ? 3.557 5.295 10.407 1.00 96.94 86 PHE A O 1
ATOM 686 N N . ALA A 1 87 ? 3.403 4.661 8.266 1.00 95.62 87 ALA A N 1
ATOM 687 C CA . ALA A 1 87 ? 3.614 3.249 8.556 1.00 95.62 87 ALA A CA 1
ATOM 688 C C . ALA A 1 87 ? 4.982 2.981 9.212 1.00 95.62 87 ALA A C 1
ATOM 690 O O . ALA A 1 87 ? 5.070 2.222 10.173 1.00 95.62 87 ALA A O 1
ATOM 691 N N . VAL A 1 88 ? 6.040 3.645 8.746 1.00 95.19 88 VAL A N 1
ATOM 692 C CA . VAL A 1 88 ? 7.382 3.527 9.335 1.00 95.19 88 VAL A CA 1
ATOM 693 C C . VAL A 1 88 ? 7.424 4.109 10.750 1.00 95.19 88 VAL A C 1
ATOM 695 O O . VAL A 1 88 ? 7.928 3.460 11.661 1.00 95.19 88 VAL A O 1
ATOM 698 N N . ASP A 1 89 ? 6.871 5.305 10.955 1.00 94.19 89 ASP A N 1
ATOM 699 C CA . ASP A 1 89 ? 7.008 6.030 12.224 1.00 94.19 89 ASP A CA 1
ATOM 700 C C . ASP A 1 89 ? 6.050 5.538 13.315 1.00 94.19 89 ASP A C 1
ATOM 702 O O . ASP A 1 89 ? 6.374 5.612 14.499 1.00 94.19 89 ASP A O 1
ATOM 706 N N . LYS A 1 90 ? 4.846 5.094 12.936 1.00 93.38 90 LYS A N 1
ATOM 707 C CA . LYS A 1 90 ? 3.759 4.754 13.872 1.00 93.38 90 LYS A CA 1
ATOM 708 C C . LYS A 1 90 ? 3.524 3.264 14.019 1.00 93.38 90 LYS A C 1
ATOM 710 O O . LYS A 1 90 ? 3.087 2.825 15.077 1.00 93.38 90 LYS A O 1
ATOM 715 N N . LEU A 1 91 ? 3.774 2.507 12.956 1.00 92.50 91 LEU A N 1
ATOM 716 C CA . LEU A 1 91 ? 3.539 1.062 12.922 1.00 92.50 91 LEU A CA 1
ATOM 717 C C . LEU A 1 91 ? 4.850 0.274 13.004 1.00 92.50 91 LEU A C 1
ATOM 719 O O . LEU A 1 91 ? 4.822 -0.951 12.950 1.00 92.50 91 LEU A O 1
ATOM 723 N N . GLU A 1 92 ? 5.982 0.980 13.127 1.00 91.94 92 GLU A N 1
ATOM 724 C CA . GLU A 1 92 ? 7.334 0.423 13.232 1.00 91.94 92 GLU A CA 1
ATOM 725 C C . GLU A 1 92 ? 7.708 -0.493 12.053 1.00 91.94 92 GLU A C 1
ATOM 727 O O . GLU A 1 92 ? 8.546 -1.391 12.174 1.00 91.94 92 GLU A O 1
ATOM 732 N N . LEU A 1 93 ? 7.107 -0.259 10.878 1.00 92.81 93 LEU A N 1
ATOM 733 C CA . LEU A 1 93 ? 7.451 -0.999 9.669 1.00 92.81 93 LEU A CA 1
ATOM 734 C C . LEU A 1 93 ? 8.904 -0.711 9.274 1.00 92.81 93 LEU A C 1
ATOM 736 O O . LEU A 1 93 ? 9.333 0.442 9.167 1.00 92.81 93 LEU A O 1
ATOM 740 N N . GLN A 1 94 ? 9.661 -1.769 8.980 1.00 91.12 94 GLN A N 1
ATOM 741 C CA . GLN A 1 94 ? 11.015 -1.618 8.460 1.00 91.12 94 GLN A CA 1
ATOM 742 C C . GLN A 1 94 ? 10.966 -1.086 7.028 1.00 91.12 94 GLN A C 1
ATOM 744 O O . GLN A 1 94 ? 10.454 -1.736 6.118 1.00 91.12 94 GLN A O 1
ATOM 749 N N . ARG A 1 95 ? 11.521 0.111 6.819 1.00 90.88 95 ARG A N 1
ATOM 750 C CA . ARG A 1 95 ? 11.602 0.710 5.488 1.00 90.88 95 ARG A CA 1
ATOM 751 C C . ARG A 1 95 ? 12.572 -0.072 4.606 1.00 90.88 95 ARG A C 1
ATOM 753 O O . ARG A 1 95 ? 13.783 0.030 4.788 1.00 90.88 95 ARG A O 1
ATOM 760 N N . ASP A 1 96 ? 12.036 -0.756 3.599 1.00 92.50 96 ASP A N 1
ATOM 761 C CA . ASP A 1 96 ? 12.816 -1.458 2.579 1.00 92.50 96 ASP A CA 1
ATOM 762 C C . ASP A 1 96 ? 12.415 -1.006 1.160 1.00 92.50 96 ASP A C 1
ATOM 764 O O . ASP A 1 96 ? 11.423 -1.486 0.602 1.00 92.50 96 ASP A O 1
ATOM 768 N N . PRO A 1 97 ? 13.200 -0.106 0.531 1.00 91.88 97 PRO A N 1
ATOM 769 C CA . PRO A 1 97 ? 12.958 0.348 -0.837 1.00 91.88 97 PRO A CA 1
ATOM 770 C C . PRO A 1 97 ? 13.010 -0.756 -1.905 1.00 91.88 97 PRO A C 1
ATOM 772 O O . PRO A 1 97 ? 12.625 -0.501 -3.044 1.00 91.88 97 PRO A O 1
ATOM 775 N N . GLN A 1 98 ? 13.508 -1.958 -1.587 1.00 90.00 98 GLN A N 1
ATOM 776 C CA . GLN A 1 98 ? 13.456 -3.101 -2.506 1.00 90.00 98 GLN A CA 1
ATOM 777 C C . GLN A 1 98 ? 12.082 -3.775 -2.519 1.00 90.00 98 GLN A C 1
ATOM 779 O O . GLN A 1 98 ? 11.746 -4.434 -3.502 1.00 90.00 98 GLN A O 1
ATOM 784 N N . ARG A 1 99 ? 11.293 -3.616 -1.448 1.00 93.12 99 ARG A N 1
ATOM 785 C CA . ARG A 1 99 ? 9.943 -4.182 -1.332 1.00 93.12 99 ARG A CA 1
ATOM 786 C C . ARG A 1 99 ? 8.890 -3.234 -1.866 1.00 93.12 99 ARG A C 1
ATOM 788 O O . ARG A 1 99 ? 7.995 -3.669 -2.580 1.00 93.12 99 ARG A O 1
ATOM 795 N N . TRP A 1 100 ? 8.990 -1.954 -1.518 1.00 95.62 100 TRP A N 1
ATOM 796 C CA . TRP A 1 100 ? 8.005 -0.951 -1.900 1.00 95.62 100 TRP A CA 1
ATOM 797 C C . TRP A 1 100 ? 8.612 0.449 -1.964 1.00 95.62 100 TRP A C 1
ATOM 799 O O . TRP A 1 100 ? 9.507 0.826 -1.211 1.00 95.62 100 TRP A O 1
ATOM 809 N N . THR A 1 101 ? 8.093 1.251 -2.887 1.00 97.06 101 THR A N 1
ATOM 810 C CA . THR A 1 101 ? 8.429 2.671 -3.049 1.00 97.06 101 THR A CA 1
ATOM 811 C C . THR A 1 101 ? 7.165 3.449 -3.382 1.00 97.06 101 THR A C 1
ATOM 813 O O . THR A 1 101 ? 6.198 2.879 -3.898 1.00 97.06 101 THR A O 1
ATOM 816 N N . ALA A 1 102 ? 7.169 4.759 -3.119 1.00 98.12 102 ALA A N 1
ATOM 817 C CA . ALA A 1 102 ? 6.049 5.606 -3.509 1.00 98.12 102 ALA A CA 1
ATOM 818 C C . ALA A 1 102 ? 5.866 5.601 -5.030 1.00 98.12 102 ALA A C 1
ATOM 820 O O . ALA A 1 102 ? 4.754 5.452 -5.529 1.00 98.12 102 ALA A O 1
ATOM 821 N N . GLU A 1 103 ? 6.972 5.676 -5.764 1.00 97.94 103 GLU A N 1
ATOM 822 C CA . GLU A 1 103 ? 7.014 5.593 -7.216 1.00 97.94 103 GLU A CA 1
ATOM 823 C C . GLU A 1 103 ? 6.463 4.261 -7.717 1.00 97.94 103 GLU A C 1
ATOM 825 O O . GLU A 1 103 ? 5.673 4.263 -8.656 1.00 97.94 103 GLU A O 1
ATOM 830 N N . GLY A 1 104 ? 6.835 3.136 -7.103 1.00 96.88 104 GLY A N 1
ATOM 831 C CA . GLY A 1 104 ? 6.319 1.819 -7.469 1.00 96.88 104 GLY A CA 1
ATOM 832 C C . GLY A 1 104 ? 4.801 1.743 -7.328 1.00 96.88 104 GLY A C 1
ATOM 833 O O . GLY A 1 104 ? 4.112 1.385 -8.281 1.00 96.88 104 GLY A O 1
ATOM 834 N N . ILE A 1 105 ? 4.262 2.164 -6.182 1.00 98.12 105 ILE A N 1
ATOM 835 C CA . ILE A 1 105 ? 2.813 2.146 -5.932 1.00 98.12 105 ILE A CA 1
ATOM 836 C C . ILE A 1 105 ? 2.067 3.066 -6.909 1.00 98.12 105 ILE A C 1
ATOM 838 O O . ILE A 1 105 ? 1.090 2.642 -7.526 1.00 98.12 105 ILE A O 1
ATOM 842 N N . VAL A 1 106 ? 2.543 4.299 -7.116 1.00 98.31 106 VAL A N 1
ATOM 843 C CA . VAL A 1 106 ? 1.916 5.240 -8.063 1.00 98.31 106 VAL A CA 1
ATOM 844 C C . VAL A 1 106 ? 1.972 4.715 -9.501 1.00 98.31 106 VAL A C 1
ATOM 846 O O . VAL A 1 106 ? 0.994 4.830 -10.246 1.00 98.31 106 VAL A O 1
ATOM 849 N N . ASN A 1 107 ? 3.078 4.068 -9.878 1.00 97.12 107 ASN A N 1
ATOM 850 C CA . ASN A 1 107 ? 3.249 3.425 -11.181 1.00 97.12 107 ASN A CA 1
ATOM 851 C C . ASN A 1 107 ? 2.607 2.038 -11.269 1.00 97.12 107 ASN A C 1
ATOM 853 O O . ASN A 1 107 ? 2.852 1.325 -12.245 1.00 97.12 107 ASN A O 1
ATOM 857 N N . LYS A 1 108 ? 1.749 1.670 -10.307 1.00 96.69 108 LYS A N 1
ATOM 858 C CA . LYS A 1 108 ? 0.951 0.441 -10.362 1.00 96.69 108 LYS A CA 1
ATOM 859 C C . LYS A 1 108 ? 1.813 -0.822 -10.407 1.00 96.69 108 LYS A C 1
ATOM 861 O O . LYS A 1 108 ? 1.424 -1.836 -10.987 1.00 96.69 108 LYS A O 1
ATOM 866 N N . ASP A 1 109 ? 2.992 -0.762 -9.797 1.00 94.75 109 ASP A N 1
ATOM 867 C CA . ASP A 1 109 ? 3.823 -1.934 -9.591 1.00 94.75 109 ASP A CA 1
ATOM 868 C C . ASP A 1 109 ? 3.158 -2.839 -8.555 1.00 94.75 109 ASP A C 1
ATOM 870 O O . ASP A 1 109 ? 3.142 -2.561 -7.353 1.00 94.75 109 ASP A O 1
ATOM 874 N N . ILE A 1 110 ? 2.611 -3.949 -9.045 1.00 93.88 110 ILE A N 1
ATOM 875 C CA . ILE A 1 110 ? 1.946 -4.950 -8.220 1.00 93.88 110 ILE A CA 1
ATOM 876 C C . ILE A 1 110 ? 2.865 -5.487 -7.114 1.00 93.88 110 ILE A C 1
ATOM 878 O O . ILE A 1 110 ? 2.366 -5.797 -6.035 1.00 93.88 110 ILE A O 1
ATOM 882 N N . SER A 1 111 ? 4.184 -5.558 -7.343 1.00 94.94 111 SER A N 1
ATOM 883 C CA . SER A 1 111 ? 5.136 -5.988 -6.314 1.00 94.94 111 SER A CA 1
ATOM 884 C C . SER A 1 111 ? 5.151 -5.023 -5.137 1.00 94.94 111 SER A C 1
ATOM 886 O O . SER A 1 111 ? 4.919 -5.433 -3.999 1.00 94.94 111 SER A O 1
ATOM 888 N N . SER A 1 112 ? 5.346 -3.735 -5.431 1.00 96.44 112 SER A N 1
ATOM 889 C CA . SER A 1 112 ? 5.353 -2.668 -4.432 1.00 96.44 112 SER A CA 1
ATOM 890 C C . SER A 1 112 ? 4.035 -2.593 -3.658 1.00 96.44 112 SER A C 1
ATOM 892 O O . SER A 1 112 ? 4.038 -2.446 -2.439 1.00 96.44 112 SER A O 1
ATOM 894 N N . ILE A 1 113 ? 2.900 -2.734 -4.346 1.00 97.56 113 ILE A N 1
ATOM 895 C CA . ILE A 1 113 ? 1.572 -2.644 -3.721 1.00 97.56 113 ILE A CA 1
ATOM 896 C C . ILE A 1 113 ? 1.310 -3.839 -2.805 1.00 97.56 113 ILE A C 1
ATOM 898 O O . ILE A 1 113 ? 0.924 -3.657 -1.652 1.00 97.56 113 ILE A O 1
ATOM 902 N N . LEU A 1 114 ? 1.527 -5.062 -3.295 1.00 96.31 114 LEU A N 1
ATOM 903 C CA . LEU A 1 114 ? 1.289 -6.260 -2.494 1.00 96.31 114 LEU A CA 1
ATOM 904 C C . LEU A 1 114 ? 2.246 -6.344 -1.310 1.00 96.31 114 LEU A C 1
ATOM 906 O O . LEU A 1 114 ? 1.791 -6.632 -0.210 1.00 96.31 114 LEU A O 1
ATOM 910 N N . SER A 1 115 ? 3.535 -6.066 -1.513 1.00 96.31 115 SER A N 1
ATOM 911 C CA . SER A 1 115 ? 4.526 -6.140 -0.435 1.00 96.31 115 SER A CA 1
ATOM 912 C C . SER A 1 115 ? 4.218 -5.134 0.672 1.00 96.31 115 SER A C 1
ATOM 914 O O . SER A 1 115 ? 4.247 -5.502 1.839 1.00 96.31 115 SER A O 1
ATOM 916 N N . PHE A 1 116 ? 3.835 -3.897 0.330 1.00 97.38 116 PHE A N 1
ATOM 917 C CA . PHE A 1 116 ? 3.449 -2.904 1.337 1.00 97.38 116 PHE A CA 1
ATOM 918 C C . PHE A 1 116 ? 2.203 -3.327 2.131 1.00 97.38 116 PHE A C 1
ATOM 920 O O . PHE A 1 116 ? 2.167 -3.189 3.350 1.00 97.38 116 PHE A O 1
ATOM 927 N N . LEU A 1 117 ? 1.187 -3.882 1.463 1.00 96.69 117 LEU A N 1
ATOM 928 C CA . LEU A 1 117 ? -0.023 -4.374 2.129 1.00 96.69 117 LEU A CA 1
ATOM 929 C C . LEU A 1 117 ? 0.236 -5.611 3.004 1.00 96.69 117 LEU A C 1
ATOM 931 O O . LEU A 1 117 ? -0.376 -5.737 4.062 1.00 96.69 117 LEU A O 1
ATOM 935 N N . VAL A 1 118 ? 1.132 -6.509 2.582 1.00 95.06 118 VAL A N 1
ATOM 936 C CA . VAL A 1 118 ? 1.587 -7.637 3.409 1.00 95.06 118 VAL A CA 1
ATOM 937 C C . VAL A 1 118 ? 2.297 -7.115 4.655 1.00 95.06 118 VAL A C 1
ATOM 939 O O . VAL A 1 118 ? 1.924 -7.504 5.756 1.00 95.06 118 VAL A O 1
ATOM 942 N N . ASP A 1 119 ? 3.227 -6.172 4.512 1.00 94.31 119 ASP A N 1
ATOM 943 C CA . ASP A 1 119 ? 3.949 -5.605 5.656 1.00 94.31 119 ASP A CA 1
ATOM 944 C C . ASP A 1 119 ? 2.981 -4.877 6.623 1.00 94.31 119 ASP A C 1
ATOM 946 O O . ASP A 1 119 ? 3.105 -4.994 7.841 1.00 94.31 119 ASP A O 1
ATOM 950 N N . LEU A 1 120 ? 1.944 -4.195 6.110 1.00 94.56 120 LEU A N 1
ATOM 951 C CA . LEU A 1 120 ? 0.875 -3.615 6.942 1.00 94.56 120 LEU A CA 1
ATOM 952 C C . LEU A 1 120 ? 0.052 -4.679 7.686 1.00 94.56 120 LEU A C 1
ATOM 954 O O . LEU A 1 120 ? -0.387 -4.440 8.814 1.00 94.56 120 LEU A O 1
ATOM 958 N N . SER A 1 121 ? -0.161 -5.850 7.080 1.00 92.50 121 SER A N 1
ATOM 959 C CA . SER A 1 121 ? -0.905 -6.949 7.709 1.00 92.50 121 SER A CA 1
ATOM 960 C C . SER A 1 121 ? -0.184 -7.551 8.918 1.00 92.50 121 SER A C 1
ATOM 962 O O . SER A 1 121 ? -0.814 -8.196 9.754 1.00 92.50 121 SER A O 1
ATOM 964 N N . HIS A 1 122 ? 1.126 -7.315 9.049 1.00 89.06 122 HIS A N 1
ATOM 965 C CA . HIS A 1 122 ? 1.907 -7.743 10.211 1.00 89.06 122 HIS A CA 1
ATOM 966 C C . HIS A 1 122 ? 1.671 -6.846 11.433 1.00 89.06 122 HIS A C 1
ATOM 968 O O . HIS A 1 122 ? 1.825 -7.313 12.562 1.00 89.06 122 HIS A O 1
ATOM 974 N N . TYR A 1 123 ? 1.254 -5.591 11.218 1.00 86.31 123 TYR A N 1
ATOM 975 C CA . TYR A 1 123 ? 0.829 -4.678 12.283 1.00 86.31 123 TYR A CA 1
ATOM 976 C C . TYR A 1 123 ? -0.607 -4.970 12.739 1.00 86.31 123 TYR A C 1
ATOM 978 O O . TYR A 1 123 ? -0.853 -5.222 13.918 1.00 86.31 123 TYR A O 1
ATOM 986 N N . ALA A 1 124 ? -1.555 -4.958 11.797 1.00 81.56 124 ALA A N 1
ATOM 987 C CA . ALA A 1 124 ? -2.962 -5.256 12.046 1.00 81.56 124 ALA A CA 1
ATOM 988 C C . ALA A 1 124 ? -3.328 -6.537 11.286 1.00 81.56 124 ALA A C 1
ATOM 990 O O . ALA A 1 124 ? -3.453 -6.472 10.059 1.00 81.56 124 ALA A O 1
ATOM 991 N N . PRO A 1 125 ? -3.493 -7.686 11.975 1.00 75.19 125 PRO A N 1
ATOM 992 C CA . PRO A 1 125 ? -3.681 -8.972 11.320 1.00 75.19 125 PRO A CA 1
ATOM 993 C C . PRO A 1 125 ? -4.803 -8.932 10.288 1.00 75.19 125 PRO A C 1
ATOM 995 O O . PRO A 1 125 ? -5.963 -8.651 10.602 1.00 75.19 125 PRO A O 1
ATOM 998 N N . CYS A 1 126 ? -4.448 -9.234 9.041 1.00 82.38 126 CYS A N 1
ATOM 999 C CA . CYS A 1 126 ? -5.426 -9.491 8.000 1.00 82.38 126 CYS A CA 1
ATOM 1000 C C . CYS A 1 126 ? -6.269 -10.704 8.440 1.00 82.38 126 CYS A C 1
ATOM 1002 O O . CYS A 1 126 ? -5.711 -11.783 8.638 1.00 82.38 126 CYS A O 1
ATOM 1004 N N . PRO A 1 127 ? -7.606 -10.586 8.559 1.00 79.00 127 PRO A N 1
ATOM 1005 C CA . PRO A 1 127 ? -8.462 -11.692 8.996 1.00 79.00 127 PRO A CA 1
ATOM 1006 C C . PRO A 1 127 ? -8.573 -12.803 7.937 1.00 79.00 127 PRO A C 1
ATOM 1008 O O . PRO A 1 127 ? -9.271 -13.797 8.132 1.00 79.00 127 PRO A O 1
ATOM 1011 N N . LEU A 1 128 ? -7.929 -12.622 6.782 1.00 83.94 128 LEU A N 1
ATOM 1012 C CA . LEU A 1 128 ? -7.951 -13.527 5.647 1.00 83.94 128 LEU A CA 1
ATOM 1013 C C . LEU A 1 128 ? -6.545 -14.057 5.396 1.00 83.94 128 LEU A C 1
ATOM 1015 O O . LEU A 1 128 ? -5.588 -13.289 5.336 1.00 83.94 128 LEU A O 1
ATOM 1019 N N . ALA A 1 129 ? -6.440 -15.367 5.179 1.00 84.31 129 ALA A N 1
ATOM 1020 C CA . ALA A 1 129 ? -5.162 -16.024 4.952 1.00 84.31 129 ALA A CA 1
ATOM 1021 C C . ALA A 1 129 ? -4.407 -15.405 3.763 1.00 84.31 129 ALA A C 1
ATOM 1023 O O . ALA A 1 129 ? -4.915 -15.353 2.633 1.00 84.31 129 ALA A O 1
ATOM 1024 N N . ILE A 1 130 ? -3.174 -14.978 4.024 1.00 87.12 130 ILE A N 1
ATOM 1025 C CA . ILE A 1 130 ? -2.206 -14.567 3.011 1.00 87.12 130 ILE A CA 1
ATOM 1026 C C . ILE A 1 130 ? -1.310 -15.783 2.728 1.00 87.12 130 ILE A C 1
ATOM 1028 O O . ILE A 1 130 ? -0.775 -16.374 3.665 1.00 87.12 130 ILE A O 1
ATOM 1032 N N . PRO A 1 131 ? -1.155 -16.217 1.465 1.00 87.19 131 PRO A N 1
ATOM 1033 C CA . PRO A 1 131 ? -0.252 -17.316 1.138 1.00 87.19 131 PRO A CA 1
ATOM 1034 C C . PRO A 1 131 ? 1.202 -17.008 1.532 1.00 87.19 131 PRO A C 1
ATOM 1036 O O . PRO A 1 131 ? 1.703 -15.925 1.229 1.00 87.19 131 PRO A O 1
ATOM 1039 N N . SER A 1 132 ? 1.895 -17.977 2.137 1.00 89.38 132 SER A N 1
ATOM 1040 C CA . SER A 1 132 ? 3.318 -17.861 2.488 1.00 89.38 132 SER A CA 1
ATOM 1041 C C . SER A 1 132 ? 4.251 -18.021 1.284 1.00 89.38 132 SER A C 1
ATOM 1043 O O . SER A 1 132 ? 3.948 -18.750 0.335 1.00 89.38 132 SER A O 1
ATOM 1045 N N . ASN A 1 133 ? 5.438 -17.421 1.385 1.00 89.62 133 ASN A N 1
ATOM 1046 C CA . ASN A 1 133 ? 6.578 -17.588 0.482 1.00 89.62 133 ASN A CA 1
ATOM 1047 C C . ASN A 1 133 ? 6.264 -17.245 -0.984 1.00 89.62 133 ASN A C 1
ATOM 1049 O O . ASN A 1 133 ? 6.787 -17.868 -1.917 1.00 89.62 133 ASN A O 1
ATOM 1053 N N . VAL A 1 134 ? 5.399 -16.253 -1.208 1.00 90.19 134 VAL A N 1
ATOM 1054 C CA . VAL A 1 134 ? 5.020 -15.830 -2.558 1.00 90.19 134 VAL A CA 1
ATOM 1055 C C . VAL A 1 134 ? 6.152 -15.018 -3.165 1.00 90.19 134 VAL A C 1
ATOM 1057 O O . VAL A 1 134 ? 6.581 -14.006 -2.623 1.00 90.19 134 VAL A O 1
ATOM 1060 N N . THR A 1 135 ? 6.632 -15.454 -4.328 1.00 90.12 135 THR A N 1
ATOM 1061 C CA . THR A 1 135 ? 7.632 -14.732 -5.122 1.00 90.12 135 THR A CA 1
ATOM 1062 C C . THR A 1 135 ? 7.129 -14.580 -6.546 1.00 90.12 135 THR A C 1
ATOM 1064 O O . THR A 1 135 ? 6.780 -15.573 -7.194 1.00 90.12 135 THR A O 1
ATOM 1067 N N . ILE A 1 136 ? 7.138 -13.351 -7.055 1.00 88.62 136 ILE A N 1
ATOM 1068 C CA . ILE A 1 136 ? 6.710 -13.039 -8.418 1.00 88.62 136 ILE A CA 1
ATOM 1069 C C . ILE A 1 136 ? 7.902 -12.713 -9.313 1.00 88.62 136 ILE A C 1
ATOM 1071 O O . ILE A 1 136 ? 8.907 -12.164 -8.869 1.00 88.62 136 ILE A O 1
ATOM 1075 N N . ALA A 1 137 ? 7.786 -13.075 -10.589 1.00 86.00 137 ALA A N 1
ATOM 1076 C CA . ALA A 1 137 ? 8.750 -12.720 -11.621 1.00 86.00 137 ALA A CA 1
ATOM 1077 C C . ALA A 1 137 ? 8.142 -11.625 -12.501 1.00 86.00 137 ALA A C 1
ATOM 1079 O O . ALA A 1 137 ? 7.197 -11.889 -13.243 1.00 86.00 137 ALA A O 1
ATOM 1080 N N . ILE A 1 138 ? 8.674 -10.408 -12.420 1.00 84.00 138 ILE A N 1
ATOM 1081 C CA . ILE A 1 138 ? 8.229 -9.276 -13.235 1.00 84.00 138 ILE A CA 1
ATOM 1082 C C . ILE A 1 138 ? 9.170 -9.145 -14.424 1.00 84.00 138 ILE A C 1
ATOM 1084 O O . ILE A 1 138 ? 10.384 -9.050 -14.262 1.00 84.00 138 ILE A O 1
ATOM 1088 N N . THR A 1 139 ? 8.615 -9.156 -15.635 1.00 83.38 139 THR A N 1
ATOM 1089 C CA . THR A 1 139 ? 9.394 -8.948 -16.860 1.00 83.38 139 THR A CA 1
ATOM 1090 C C . THR A 1 139 ? 9.188 -7.528 -17.357 1.00 83.38 139 THR A C 1
ATOM 1092 O O . THR A 1 139 ? 8.100 -7.162 -17.789 1.00 83.38 139 THR A O 1
ATOM 1095 N N . HIS A 1 140 ? 10.254 -6.739 -17.303 1.00 81.06 140 HIS A N 1
ATOM 1096 C CA . HIS A 1 140 ? 10.321 -5.408 -17.881 1.00 81.06 140 HIS A CA 1
ATOM 1097 C C . HIS A 1 140 ? 10.746 -5.526 -19.341 1.00 81.06 140 HIS A C 1
ATOM 1099 O O . HIS A 1 140 ? 11.728 -6.206 -19.661 1.00 81.06 140 HIS A O 1
ATOM 1105 N N . GLN A 1 141 ? 9.993 -4.873 -20.218 1.00 79.88 141 GLN A N 1
ATOM 1106 C CA . GLN A 1 141 ? 10.233 -4.882 -21.650 1.00 79.88 141 GLN A CA 1
ATOM 1107 C C . GLN A 1 141 ? 10.679 -3.490 -22.098 1.00 79.88 141 GLN A C 1
ATOM 1109 O O . GLN A 1 141 ? 9.867 -2.571 -22.182 1.00 79.88 141 GLN A O 1
ATOM 1114 N N . ASP A 1 142 ? 11.961 -3.354 -22.430 1.00 79.88 142 ASP A N 1
ATOM 1115 C CA . ASP A 1 142 ? 12.526 -2.114 -22.950 1.00 79.88 142 ASP A CA 1
ATOM 1116 C C . ASP A 1 142 ? 12.593 -2.180 -24.476 1.00 79.88 142 ASP A C 1
ATOM 1118 O O . ASP A 1 142 ? 13.181 -3.098 -25.063 1.00 79.88 142 ASP A O 1
ATOM 1122 N N . LYS A 1 143 ? 12.002 -1.187 -25.141 1.00 75.50 143 LYS A N 1
ATOM 1123 C CA . LYS A 1 143 ? 12.116 -1.037 -26.592 1.00 75.50 143 LYS A CA 1
ATOM 1124 C C . LYS A 1 143 ? 13.388 -0.250 -26.899 1.00 75.50 143 LYS A C 1
ATOM 1126 O O . LYS A 1 143 ? 13.461 0.944 -26.624 1.00 75.50 143 LYS A O 1
ATOM 1131 N N . ILE A 1 144 ? 14.387 -0.925 -27.455 1.00 84.62 144 ILE A N 1
ATOM 1132 C CA . ILE A 1 144 ? 15.656 -0.323 -27.876 1.00 84.62 144 ILE A CA 1
ATOM 1133 C C . ILE A 1 144 ? 15.703 -0.198 -29.402 1.00 84.62 144 ILE A C 1
ATOM 1135 O O . ILE A 1 144 ? 14.934 -0.837 -30.119 1.00 84.62 144 ILE A O 1
ATOM 1139 N N . SER A 1 145 ? 16.618 0.624 -29.918 1.00 74.31 145 SER A N 1
ATOM 1140 C CA . SER A 1 145 ? 16.773 0.871 -31.361 1.00 74.31 145 SER A CA 1
ATOM 1141 C C . SER A 1 145 ? 17.018 -0.398 -32.192 1.00 74.31 145 SER A C 1
ATOM 1143 O O . SER A 1 145 ? 16.702 -0.412 -33.377 1.00 74.31 145 SER A O 1
ATOM 1145 N N . SER A 1 146 ? 17.533 -1.470 -31.578 1.00 74.75 146 SER A N 1
ATOM 1146 C CA . SER A 1 146 ? 17.819 -2.767 -32.207 1.00 74.75 146 SER A CA 1
ATOM 1147 C C . SER A 1 146 ? 16.799 -3.877 -31.903 1.00 74.75 146 SER A C 1
ATOM 1149 O O . SER A 1 146 ? 17.022 -5.021 -32.294 1.00 74.75 146 SER A O 1
ATOM 1151 N N . GLY A 1 147 ? 15.689 -3.579 -31.216 1.00 80.69 147 GLY A N 1
ATOM 1152 C CA . GLY A 1 147 ? 14.647 -4.563 -30.911 1.00 80.69 147 GLY A CA 1
ATOM 1153 C C . GLY A 1 147 ? 14.071 -4.442 -29.502 1.00 80.69 147 GLY A C 1
ATOM 1154 O O . GLY A 1 147 ? 13.939 -3.357 -28.943 1.00 80.69 147 GLY A O 1
ATOM 1155 N N . VAL A 1 148 ? 13.684 -5.579 -28.929 1.00 84.06 148 VAL A N 1
ATOM 1156 C CA . VAL A 1 148 ? 13.109 -5.665 -27.585 1.00 84.06 148 VAL A CA 1
ATOM 1157 C C . VAL A 1 148 ? 14.126 -6.301 -26.644 1.00 84.06 148 VAL A C 1
ATOM 1159 O O . VAL A 1 148 ? 14.597 -7.407 -26.907 1.00 84.06 148 VAL A O 1
ATOM 1162 N N . LYS A 1 149 ? 14.435 -5.631 -25.531 1.00 81.94 149 LYS A N 1
ATOM 1163 C CA . LYS A 1 149 ? 15.215 -6.200 -24.431 1.00 81.94 149 LYS A CA 1
ATOM 1164 C C . LYS A 1 149 ? 14.271 -6.569 -23.290 1.00 81.94 149 LYS A C 1
ATOM 1166 O O . LYS A 1 149 ? 13.578 -5.710 -22.757 1.00 81.94 149 LYS A O 1
ATOM 1171 N N . ASN A 1 150 ? 14.281 -7.840 -22.899 1.00 84.62 150 ASN A N 1
ATOM 1172 C CA . ASN A 1 150 ? 13.535 -8.325 -21.740 1.00 84.62 150 ASN A CA 1
ATOM 1173 C C . ASN A 1 150 ? 14.472 -8.417 -20.534 1.00 84.62 150 ASN A C 1
ATOM 1175 O O . ASN A 1 150 ? 15.545 -9.019 -20.623 1.00 84.62 150 ASN A O 1
ATOM 1179 N N . LYS A 1 151 ? 14.063 -7.845 -19.403 1.00 84.56 151 LYS A N 1
ATOM 1180 C CA . LYS A 1 151 ? 14.722 -8.010 -18.105 1.00 84.56 151 LYS A CA 1
ATOM 1181 C C . LYS A 1 151 ? 13.711 -8.568 -17.115 1.00 84.56 151 LYS A C 1
ATOM 1183 O O . LYS A 1 151 ? 12.730 -7.903 -16.808 1.00 84.56 151 LYS A O 1
ATOM 1188 N N . THR A 1 152 ? 13.966 -9.758 -16.584 1.00 86.25 152 THR A N 1
ATOM 1189 C CA . THR A 1 152 ? 13.139 -10.339 -15.520 1.00 86.25 152 THR A CA 1
ATOM 1190 C C . THR A 1 152 ? 13.765 -10.058 -14.158 1.00 86.25 152 THR A C 1
ATOM 1192 O O . THR A 1 152 ? 14.959 -10.282 -13.963 1.00 86.25 152 THR A O 1
ATOM 1195 N N . THR A 1 153 ? 12.964 -9.563 -13.222 1.00 86.62 153 THR A N 1
ATOM 1196 C CA . THR A 1 153 ? 13.322 -9.333 -11.819 1.00 86.62 153 THR A CA 1
ATOM 1197 C C . THR A 1 153 ? 12.441 -10.207 -10.928 1.00 86.62 153 THR A C 1
ATOM 1199 O O . THR A 1 153 ? 11.268 -10.434 -11.230 1.00 86.62 153 THR A O 1
ATOM 1202 N N . LEU A 1 154 ? 13.018 -10.762 -9.862 1.00 89.06 154 LEU A N 1
ATOM 1203 C CA . LEU A 1 154 ? 12.281 -11.539 -8.865 1.00 89.06 154 LEU A CA 1
ATOM 1204 C C . LEU A 1 154 ? 11.973 -10.648 -7.668 1.00 89.06 154 LEU A C 1
ATOM 1206 O O . LEU A 1 154 ? 12.863 -9.951 -7.189 1.00 89.06 154 LEU A O 1
ATOM 1210 N N . HIS A 1 155 ? 10.735 -10.710 -7.188 1.00 89.50 155 HIS A N 1
ATOM 1211 C CA . HIS A 1 155 ? 10.271 -9.948 -6.036 1.00 89.50 155 HIS A CA 1
ATOM 1212 C C . HIS A 1 155 ? 9.604 -10.864 -5.019 1.00 89.50 155 HIS A C 1
ATOM 1214 O O . HIS A 1 155 ? 8.695 -11.625 -5.365 1.00 89.50 155 HIS A O 1
ATOM 1220 N N . HIS A 1 156 ? 10.055 -10.791 -3.771 1.00 91.56 156 HIS A N 1
ATOM 1221 C CA . HIS A 1 156 ? 9.506 -11.559 -2.658 1.00 91.56 156 HIS A CA 1
ATOM 1222 C C . HIS A 1 156 ? 8.342 -10.792 -2.030 1.00 91.56 156 HIS A C 1
ATOM 1224 O O . HIS A 1 156 ? 8.551 -9.733 -1.450 1.00 91.56 156 HIS A O 1
ATOM 1230 N N . ILE A 1 157 ? 7.125 -11.320 -2.140 1.00 93.56 157 ILE A N 1
ATOM 1231 C CA . ILE A 1 157 ? 5.901 -10.655 -1.679 1.00 93.56 157 ILE A CA 1
ATOM 1232 C C . ILE A 1 157 ? 5.623 -10.969 -0.210 1.00 93.56 157 ILE A C 1
ATOM 1234 O O . ILE A 1 157 ? 5.450 -10.049 0.583 1.00 93.56 157 ILE A O 1
ATOM 1238 N N . SER A 1 158 ? 5.628 -12.248 0.164 1.00 91.38 158 SER A N 1
ATOM 1239 C CA . SER A 1 158 ? 5.322 -12.712 1.522 1.00 91.38 158 SER A CA 1
ATOM 1240 C C . SER A 1 158 ? 6.374 -13.688 2.037 1.00 91.38 158 SER A C 1
ATOM 1242 O O . SER A 1 158 ? 6.995 -14.421 1.258 1.00 91.38 158 SER A O 1
ATOM 1244 N N . GLY A 1 159 ? 6.575 -13.676 3.354 1.00 88.44 159 GLY A N 1
ATOM 1245 C CA . GLY A 1 159 ? 7.465 -14.590 4.063 1.00 88.44 159 GLY A CA 1
ATOM 1246 C C . GLY A 1 159 ? 6.705 -15.821 4.546 1.00 88.44 159 GLY A C 1
ATOM 1247 O O . GLY A 1 159 ? 5.748 -16.270 3.912 1.00 88.44 159 GLY A O 1
ATOM 1248 N N . ASP A 1 160 ? 7.111 -16.377 5.685 1.00 88.50 160 ASP A N 1
ATOM 1249 C CA . ASP A 1 160 ? 6.292 -17.374 6.366 1.00 88.50 160 ASP A CA 1
ATOM 1250 C C . ASP A 1 160 ? 5.130 -16.698 7.102 1.00 88.50 160 ASP A C 1
ATOM 1252 O O . ASP A 1 160 ? 5.252 -16.292 8.253 1.00 88.50 160 ASP A O 1
ATOM 1256 N N . GLU A 1 161 ? 3.986 -16.589 6.429 1.00 88.69 161 GLU A N 1
ATOM 1257 C CA . GLU A 1 161 ? 2.791 -15.953 6.989 1.00 88.69 161 GLU A CA 1
ATOM 1258 C C . GLU A 1 161 ? 2.083 -16.806 8.058 1.00 88.69 161 GLU A C 1
ATOM 1260 O O . GLU A 1 161 ? 1.159 -16.329 8.719 1.00 88.69 161 GLU A O 1
ATOM 1265 N N . SER A 1 162 ? 2.510 -18.058 8.287 1.00 80.56 162 SER A N 1
ATOM 1266 C CA . SER A 1 162 ? 1.906 -18.907 9.324 1.00 80.56 162 SER A CA 1
ATOM 1267 C C . SER A 1 162 ? 2.077 -18.327 10.730 1.00 80.56 162 SER A C 1
ATOM 1269 O O . SER A 1 162 ? 1.190 -18.482 11.567 1.00 80.56 162 SER A O 1
ATOM 1271 N N . GLN A 1 163 ? 3.149 -17.565 10.953 1.00 76.88 163 GLN A N 1
ATOM 1272 C CA . GLN A 1 163 ? 3.443 -16.907 12.227 1.00 76.88 163 GLN A CA 1
ATOM 1273 C C . GLN A 1 163 ? 2.486 -15.750 12.573 1.00 76.88 163 GLN A C 1
ATOM 1275 O O . GLN A 1 163 ? 2.469 -15.291 13.716 1.00 76.88 163 GLN A O 1
ATOM 1280 N N . PHE A 1 164 ? 1.697 -15.265 11.606 1.00 74.88 164 PHE A N 1
ATOM 1281 C CA . PHE A 1 164 ? 0.750 -14.159 11.795 1.00 74.88 164 PHE A CA 1
ATOM 1282 C C . PHE A 1 164 ? -0.715 -14.618 11.866 1.00 74.88 164 PHE A C 1
ATOM 1284 O O . PHE A 1 164 ? -1.563 -13.861 12.335 1.00 74.88 164 PHE A O 1
ATOM 1291 N N . ASN A 1 165 ? -1.012 -15.866 11.482 1.00 60.72 165 ASN A N 1
ATOM 1292 C CA . ASN A 1 165 ? -2.374 -16.415 11.487 1.00 60.72 165 ASN A CA 1
ATOM 1293 C C . ASN A 1 165 ? -2.912 -16.744 12.901 1.00 60.72 165 ASN A C 1
ATOM 1295 O O . ASN A 1 165 ? -4.123 -16.868 13.070 1.00 60.72 165 ASN A O 1
ATOM 1299 N N . ASP A 1 166 ? -2.046 -16.832 13.918 1.00 52.84 166 ASP A N 1
ATOM 1300 C CA . ASP A 1 166 ? -2.400 -17.272 15.282 1.00 52.84 166 ASP A CA 1
ATOM 1301 C C . ASP A 1 166 ? -2.762 -16.142 16.266 1.00 52.84 166 ASP A C 1
ATOM 1303 O O . ASP A 1 166 ? -3.068 -16.404 17.428 1.00 52.84 166 ASP A O 1
ATOM 1307 N N . LYS A 1 167 ? -2.772 -14.870 15.842 1.00 46.22 167 LYS A N 1
ATOM 1308 C CA . LYS A 1 167 ? -3.106 -13.739 16.739 1.00 46.22 167 LYS A CA 1
ATOM 1309 C C . LYS A 1 167 ? -4.603 -13.413 16.829 1.00 46.22 167 LYS A C 1
ATOM 1311 O O . LYS A 1 167 ? -4.976 -12.395 17.403 1.00 46.22 167 LYS A O 1
ATOM 1316 N N . SER A 1 168 ? -5.457 -14.284 16.296 1.00 40.00 168 SER A N 1
ATOM 1317 C CA . SER A 1 168 ? -6.918 -14.190 16.409 1.00 40.00 168 SER A CA 1
ATOM 1318 C C . SER A 1 168 ? -7.394 -14.888 17.691 1.00 40.00 168 SER A C 1
ATOM 1320 O O . SER A 1 168 ? -8.057 -15.922 17.619 1.00 40.00 168 SER A O 1
ATOM 1322 N N . GLY A 1 169 ? -6.983 -14.376 18.854 1.00 33.84 169 GLY A N 1
ATOM 1323 C CA . GLY A 1 169 ? -7.385 -14.866 20.178 1.00 33.84 169 GLY A CA 1
ATOM 1324 C C . GLY A 1 169 ? -8.107 -13.795 20.973 1.00 33.84 169 GLY A C 1
ATOM 1325 O O . GLY A 1 169 ? -7.527 -12.695 21.094 1.00 33.84 169 GLY A O 1
#

Sequence (169 aa):
MDLGVKGTRTNIKEYQLHASSKSLTAWINQTLQKQHLVVRDIVFDLADGQILAAFIETLTHEKLEDILPGSTEKNKISNINRCIQFAVDKLELQRDPQRWTAEGIVNKDISSILSFLVDLSHYAPCPLAIPSNVTIAITHQDKISSGVKNKTTLHHISGDESQFNDKSG

pLDDT: mean 87.62, std 15.48, range [33.84, 98.69]

Foldseek 3Di:
DDDPPPPPPPPVLNVLLVQLQVLLQVLLCVLCVVVVDHDPGLLPSPLLLPSLQVSVCSQVVDHQPDQDGSPDLVSSLVNVVSSVVCCCPPQVQDDDVLQAHSVCSNVSPSSRRLQVSQSVCQSPPRQGDRDAFRKDWDWDWDQDPVGIDIDIDIGTRHHGCVVRNPPPD

Radius of gyration: 17.87 Å; chains: 1; bounding box: 36×59×52 Å